Protein AF-A0A067GTJ4-F1 (afdb_monomer_lite)

Radius of gyration: 13.89 Å; chains: 1; bounding box: 38×24×34 Å

Sequence (80 aa):
ADDVKVIPVGEKCDWTDYMVIATGRSTWHVKNIAQAIIYKAKQRQREVGAKQMMLPSVQGQDTGKWVIIDSGLCRILNSL

Secondary structure (DSSP, 8-state):
-EEEEEEE-TTT-SS-SEEEEEE-SSHHHHHHHHHHHHHHHHHHHHHTT-SS--PPEEESTTTSS--EEE----------

Structure (mmCIF, N/CA/C/O backbone):
data_AF-A0A067GTJ4-F1
#
_entry.id   AF-A0A067GTJ4-F1
#
loop_
_atom_site.group_PDB
_atom_site.id
_atom_site.type_symbol
_atom_site.label_atom_id
_atom_site.label_alt_id
_atom_site.label_comp_id
_atom_site.label_asym_id
_atom_site.label_entity_id
_atom_site.label_seq_id
_atom_site.pdbx_PDB_ins_code
_atom_site.Cartn_x
_atom_site.Cartn_y
_atom_site.Cartn_z
_atom_site.occupancy
_atom_site.B_iso_or_equiv
_atom_site.auth_seq_id
_atom_site.auth_comp_id
_atom_site.auth_asym_id
_atom_site.auth_atom_id
_atom_site.pdbx_PDB_model_num
ATOM 1 N N . ALA A 1 1 ? 2.092 8.962 -8.700 1.00 84.75 1 ALA A N 1
ATOM 2 C CA . ALA A 1 1 ? 1.479 7.653 -8.975 1.00 84.75 1 ALA A CA 1
ATOM 3 C C . ALA A 1 1 ? 0.802 7.737 -10.324 1.00 84.75 1 ALA A C 1
ATOM 5 O O . ALA A 1 1 ? 0.191 8.767 -10.591 1.00 84.75 1 ALA A O 1
ATOM 6 N N . ASP A 1 2 ? 0.942 6.693 -11.129 1.00 91.62 2 ASP A N 1
ATOM 7 C CA . ASP A 1 2 ? 0.294 6.549 -12.432 1.00 91.62 2 ASP A CA 1
ATOM 8 C C . ASP A 1 2 ? -0.681 5.340 -12.364 1.00 91.62 2 ASP A C 1
ATOM 10 O O . ASP A 1 2 ? -0.667 4.596 -11.378 1.00 91.62 2 ASP A O 1
ATOM 14 N N . ASP A 1 3 ? -1.585 5.189 -13.339 1.00 93.56 3 ASP A N 1
ATOM 15 C CA . ASP A 1 3 ? -2.551 4.071 -13.468 1.00 93.56 3 ASP A CA 1
ATOM 16 C C . ASP A 1 3 ? -3.309 3.669 -12.187 1.00 93.56 3 ASP A C 1
ATOM 18 O O . ASP A 1 3 ? -3.463 2.485 -11.875 1.00 93.56 3 ASP A O 1
ATOM 22 N N . VAL A 1 4 ? -3.795 4.653 -11.426 1.00 95.44 4 VAL A N 1
ATOM 23 C CA . VAL A 1 4 ? -4.524 4.387 -10.180 1.00 95.44 4 VAL A CA 1
ATOM 24 C C . VAL A 1 4 ? -5.894 3.779 -10.489 1.00 95.44 4 VAL A C 1
ATOM 26 O O . VAL A 1 4 ? -6.741 4.414 -11.116 1.00 95.44 4 VAL A O 1
ATOM 29 N N . LYS A 1 5 ? -6.129 2.558 -10.008 1.00 96.44 5 LYS A N 1
ATOM 30 C CA . LYS A 1 5 ? -7.410 1.850 -10.095 1.00 96.44 5 LYS A CA 1
ATOM 31 C C . LYS A 1 5 ? -7.904 1.493 -8.704 1.00 96.44 5 LYS A C 1
ATOM 33 O O . LYS A 1 5 ? -7.168 0.908 -7.913 1.00 96.44 5 LYS A O 1
ATOM 38 N N . VAL A 1 6 ? -9.164 1.811 -8.433 1.00 95.06 6 VAL A N 1
ATOM 39 C CA . VAL A 1 6 ? -9.867 1.418 -7.209 1.00 95.06 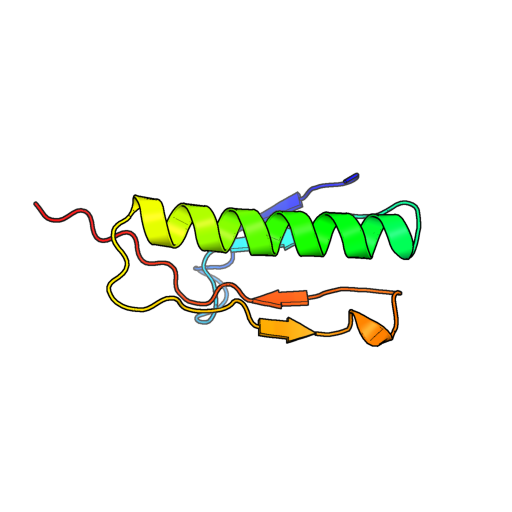6 VAL A CA 1
ATOM 40 C C . VAL A 1 6 ? -10.844 0.310 -7.565 1.00 95.06 6 VAL A C 1
ATOM 42 O O . VAL A 1 6 ? -11.647 0.460 -8.484 1.00 95.06 6 VAL A O 1
ATOM 45 N N . ILE A 1 7 ? -10.758 -0.805 -6.853 1.00 93.69 7 ILE A N 1
ATOM 46 C CA . ILE A 1 7 ? -11.593 -1.981 -7.064 1.00 93.69 7 ILE A CA 1
ATOM 47 C C . ILE A 1 7 ? -12.374 -2.219 -5.767 1.00 93.69 7 ILE A C 1
ATOM 49 O O . ILE A 1 7 ? -11.754 -2.556 -4.756 1.00 93.69 7 ILE A O 1
ATOM 53 N N . PRO A 1 8 ? -13.707 -2.046 -5.760 1.00 91.56 8 PRO A N 1
ATOM 54 C CA . PRO A 1 8 ? -14.525 -2.488 -4.641 1.00 91.56 8 PRO A CA 1
ATOM 55 C C . PRO A 1 8 ? -14.517 -4.021 -4.601 1.00 91.56 8 PRO A C 1
ATOM 57 O O . PRO A 1 8 ? -14.789 -4.684 -5.608 1.00 91.56 8 PRO A O 1
ATOM 60 N N . VAL A 1 9 ? -14.155 -4.584 -3.452 1.00 93.19 9 VAL A N 1
ATOM 61 C CA . VAL A 1 9 ? -14.025 -6.037 -3.254 1.00 93.19 9 VAL A CA 1
ATOM 62 C C . VAL A 1 9 ? -14.773 -6.547 -2.023 1.00 93.19 9 VAL A C 1
ATOM 64 O O . VAL A 1 9 ? -14.772 -7.753 -1.812 1.00 93.19 9 VAL A O 1
ATOM 67 N N . GLY A 1 10 ? -15.478 -5.685 -1.282 1.00 88.06 10 GLY A N 1
ATOM 68 C CA . GLY A 1 10 ? -16.218 -6.081 -0.075 1.00 88.06 10 GLY A CA 1
ATOM 69 C C . GLY A 1 10 ? -17.305 -7.145 -0.291 1.00 88.06 10 GLY A C 1
ATOM 70 O O . GLY A 1 10 ? -17.604 -7.901 0.620 1.00 88.06 10 GLY A O 1
ATOM 71 N N . GLU A 1 11 ? -17.862 -7.273 -1.500 1.00 89.06 11 GLU A N 1
ATOM 72 C CA . GLU A 1 11 ? -18.794 -8.372 -1.838 1.00 89.06 11 GLU A CA 1
ATOM 73 C C . GLU A 1 11 ? -18.084 -9.651 -2.312 1.00 89.06 11 GLU A C 1
ATOM 75 O O . GLU A 1 11 ? -18.706 -10.696 -2.482 1.00 89.06 11 GLU A O 1
ATOM 80 N N . LYS A 1 12 ? -16.780 -9.565 -2.592 1.00 88.38 12 LYS A N 1
ATOM 81 C CA . LYS A 1 12 ? -15.975 -10.651 -3.167 1.00 88.38 12 LYS A CA 1
ATOM 82 C C . LYS A 1 12 ? -15.044 -11.294 -2.144 1.00 88.38 12 LYS A C 1
ATOM 84 O O . LYS A 1 12 ? -14.569 -12.401 -2.390 1.00 88.38 12 LYS A O 1
ATOM 89 N N . CYS A 1 13 ? -14.712 -10.588 -1.066 1.00 84.75 13 CYS A N 1
ATOM 90 C CA . CYS A 1 13 ? -13.697 -10.960 -0.089 1.00 84.75 13 CYS A CA 1
ATOM 91 C C . CYS A 1 13 ? -13.991 -10.313 1.272 1.00 84.75 13 CYS A C 1
ATOM 93 O O . CYS A 1 13 ? -14.303 -9.129 1.328 1.00 84.75 13 CYS A O 1
ATOM 95 N N . ASP A 1 14 ? -13.754 -11.046 2.363 1.00 85.56 14 ASP A N 1
ATOM 96 C CA . ASP A 1 14 ? -14.059 -10.572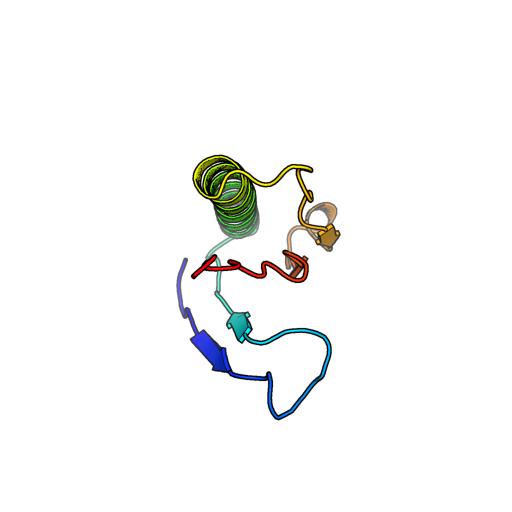 3.726 1.00 85.56 14 ASP A CA 1
ATOM 97 C C . ASP A 1 14 ? -12.926 -9.757 4.383 1.00 85.56 14 ASP A C 1
ATOM 99 O O . ASP A 1 14 ? -13.069 -9.270 5.504 1.00 85.56 14 ASP A O 1
ATOM 103 N N . TRP A 1 15 ? -11.766 -9.633 3.729 1.00 83.69 15 TRP A N 1
ATOM 104 C CA . TRP A 1 15 ? -10.560 -9.048 4.333 1.00 83.69 15 TRP A CA 1
ATOM 105 C C . TRP A 1 15 ? -10.345 -7.558 4.020 1.00 83.69 15 TRP A C 1
ATOM 107 O O . TRP A 1 15 ? -9.578 -6.905 4.723 1.00 83.69 15 TRP A O 1
ATOM 117 N N . THR A 1 16 ? -11.004 -6.995 3.002 1.00 87.19 16 THR A N 1
ATOM 118 C CA . THR A 1 16 ? -10.980 -5.548 2.723 1.00 87.19 16 THR A CA 1
ATOM 119 C C . THR A 1 16 ? -12.215 -5.113 1.938 1.00 87.19 16 THR A C 1
ATOM 121 O O . THR A 1 16 ? -12.741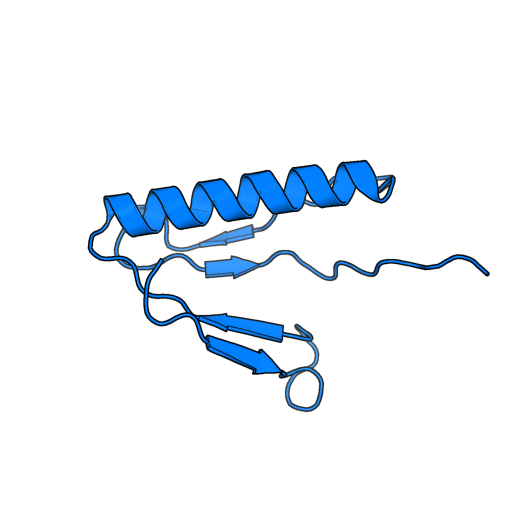 -5.874 1.130 1.00 87.19 16 THR A O 1
ATOM 124 N N . ASP A 1 17 ? -12.631 -3.859 2.104 1.00 88.50 17 ASP A N 1
ATOM 125 C CA . ASP A 1 17 ? -13.715 -3.261 1.316 1.00 88.50 17 ASP A CA 1
ATOM 126 C C . ASP A 1 17 ? -13.233 -2.807 -0.072 1.00 88.50 17 ASP A C 1
ATOM 128 O O . ASP A 1 17 ? -13.943 -2.927 -1.077 1.00 88.50 17 ASP A O 1
ATOM 132 N N . TYR A 1 18 ? -11.999 -2.297 -0.134 1.00 91.00 18 TYR A N 1
ATOM 133 C CA . TYR A 1 18 ? -11.404 -1.702 -1.328 1.00 91.00 18 TYR A CA 1
ATOM 134 C C . TYR A 1 18 ? -9.977 -2.197 -1.541 1.00 91.00 18 TYR A C 1
ATOM 136 O O . TYR A 1 18 ? -9.170 -2.262 -0.614 1.00 91.00 18 TYR A O 1
ATOM 144 N N . MET A 1 19 ? -9.641 -2.455 -2.802 1.00 92.31 19 MET A N 1
ATOM 145 C CA . MET A 1 19 ? -8.273 -2.672 -3.252 1.00 92.31 19 MET A CA 1
ATOM 146 C C . MET A 1 19 ? -7.869 -1.542 -4.198 1.00 92.31 19 MET A C 1
ATOM 148 O O . MET A 1 19 ? -8.558 -1.268 -5.180 1.00 92.31 19 MET A O 1
ATOM 152 N N . VAL A 1 20 ? -6.748 -0.883 -3.909 1.00 93.31 20 VAL A N 1
ATOM 153 C CA . VAL A 1 20 ? -6.203 0.188 -4.752 1.00 93.31 20 VAL A CA 1
ATOM 154 C C . VAL A 1 20 ? -4.900 -0.289 -5.377 1.00 93.31 20 VAL A C 1
ATOM 156 O O . VAL A 1 20 ? -3.974 -0.677 -4.669 1.00 93.31 20 VAL A O 1
ATOM 159 N N . ILE A 1 21 ? -4.827 -0.245 -6.704 1.00 94.38 21 ILE A N 1
ATOM 160 C CA . ILE A 1 21 ? -3.634 -0.588 -7.480 1.00 94.38 21 ILE A CA 1
ATOM 161 C C . ILE A 1 21 ? -3.120 0.690 -8.131 1.00 94.38 21 ILE A C 1
ATOM 163 O O . ILE A 1 21 ? -3.902 1.452 -8.691 1.00 94.38 21 ILE A O 1
ATOM 167 N N . ALA A 1 22 ? -1.814 0.928 -8.065 1.00 95.00 22 ALA A N 1
ATOM 168 C CA . ALA A 1 22 ? -1.169 2.061 -8.716 1.00 95.00 22 ALA A CA 1
ATOM 169 C C . ALA A 1 22 ? 0.221 1.666 -9.218 1.00 95.00 22 ALA A C 1
ATOM 171 O O . ALA A 1 22 ? 0.886 0.816 -8.620 1.00 95.00 22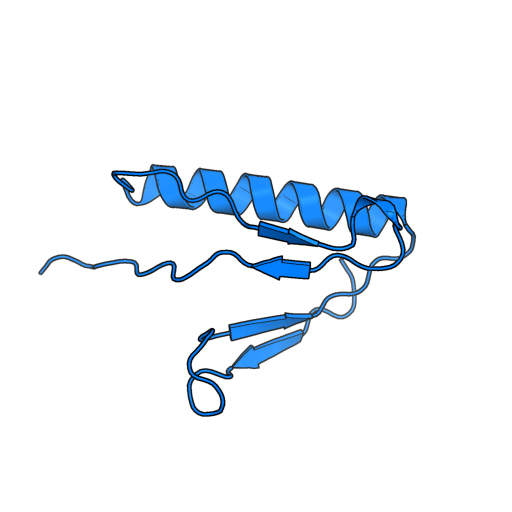 ALA A O 1
ATOM 172 N N . THR A 1 23 ? 0.680 2.312 -10.286 1.00 94.88 23 THR A N 1
ATOM 173 C CA . THR A 1 23 ? 2.016 2.112 -10.847 1.00 94.88 23 THR A CA 1
ATOM 174 C C . THR A 1 23 ? 2.960 3.242 -10.430 1.00 94.88 23 THR A C 1
ATOM 176 O O . THR A 1 23 ? 2.577 4.396 -10.194 1.00 94.88 23 THR A O 1
ATOM 179 N N . GLY A 1 24 ? 4.238 2.890 -10.283 1.00 93.69 24 GLY A N 1
ATOM 180 C CA . GLY A 1 24 ? 5.327 3.831 -10.058 1.00 93.69 24 GLY A CA 1
ATOM 181 C C . GLY A 1 24 ? 6.371 3.688 -11.158 1.00 93.69 24 GLY A C 1
ATOM 182 O O . GLY A 1 24 ? 6.714 2.586 -11.565 1.00 93.69 24 GLY A O 1
ATOM 183 N N . ARG A 1 25 ? 6.903 4.818 -11.620 1.00 92.75 25 ARG A N 1
ATOM 184 C CA . ARG A 1 25 ? 7.871 4.884 -12.735 1.00 92.75 25 ARG A CA 1
ATOM 185 C C . ARG A 1 25 ? 9.274 4.357 -12.411 1.00 92.75 25 ARG A C 1
ATOM 187 O O . ARG A 1 25 ? 10.110 4.249 -13.298 1.00 92.75 25 ARG A O 1
ATOM 194 N N . SER A 1 26 ? 9.566 4.097 -11.141 1.00 92.81 26 SER A N 1
ATOM 195 C CA . SER A 1 26 ? 10.845 3.560 -10.673 1.00 92.81 26 SER A CA 1
ATOM 196 C C . SER A 1 26 ? 10.691 2.980 -9.271 1.00 92.81 26 SER A C 1
ATOM 198 O O . SER A 1 26 ? 9.752 3.325 -8.551 1.00 92.81 26 SER A O 1
ATOM 200 N N . THR A 1 27 ? 11.656 2.168 -8.836 1.00 91.94 27 THR A N 1
ATOM 201 C CA . THR A 1 27 ? 11.728 1.654 -7.459 1.00 91.94 27 THR A CA 1
ATOM 202 C C . THR A 1 27 ? 11.631 2.762 -6.411 1.00 91.94 27 THR A C 1
ATOM 204 O O . THR A 1 27 ? 10.916 2.624 -5.420 1.00 91.94 27 THR A O 1
ATOM 207 N N . TRP A 1 28 ? 12.313 3.888 -6.630 1.00 92.00 28 TRP A N 1
ATOM 208 C CA . TRP A 1 28 ? 12.257 5.023 -5.710 1.00 92.00 28 TRP A CA 1
ATOM 209 C C . TRP A 1 28 ? 10.881 5.701 -5.710 1.00 92.00 28 TRP A C 1
ATOM 211 O O . TRP A 1 28 ? 10.349 6.012 -4.647 1.00 92.00 28 TRP A O 1
ATOM 221 N N . HIS A 1 29 ? 10.253 5.853 -6.882 1.00 93.06 29 HIS A N 1
ATOM 222 C 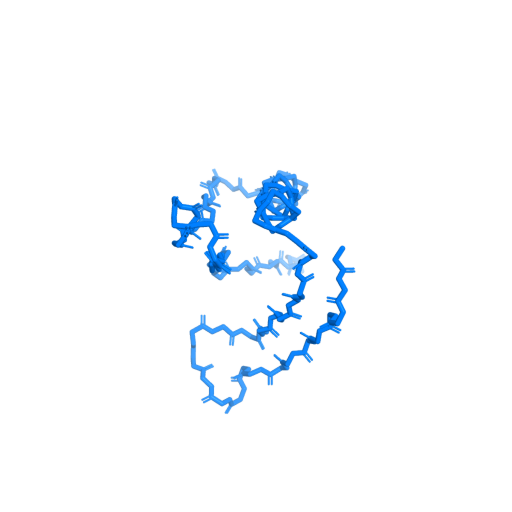CA . HIS A 1 29 ? 8.901 6.407 -6.983 1.00 93.06 29 HIS A CA 1
ATOM 223 C C . HIS A 1 29 ? 7.879 5.524 -6.247 1.00 93.06 29 HIS A C 1
ATOM 225 O O . HIS A 1 29 ? 7.065 6.051 -5.491 1.00 93.06 29 HIS A O 1
ATOM 231 N N . VAL A 1 30 ? 7.963 4.194 -6.386 1.00 92.88 30 VAL A N 1
ATOM 232 C CA . VAL A 1 30 ? 7.116 3.241 -5.643 1.00 92.88 30 VAL A CA 1
ATOM 233 C C . VAL A 1 30 ? 7.312 3.392 -4.129 1.00 92.88 30 VAL A C 1
ATOM 235 O O . VAL A 1 30 ? 6.332 3.506 -3.393 1.00 92.88 30 VAL A O 1
ATOM 238 N N . LYS A 1 31 ? 8.564 3.467 -3.652 1.00 91.75 31 LYS A N 1
ATOM 239 C CA .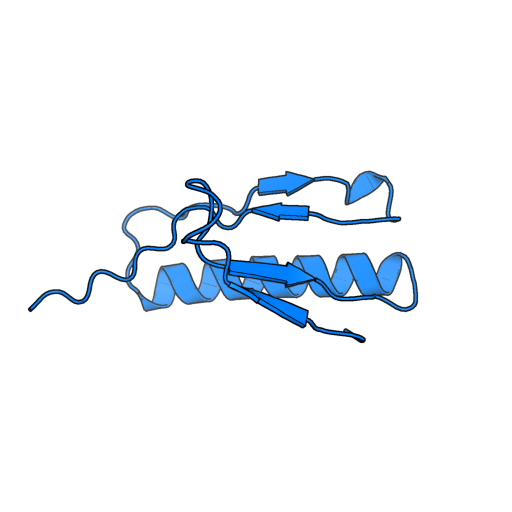 LYS A 1 31 ? 8.869 3.666 -2.222 1.00 91.75 31 LYS A CA 1
ATOM 240 C C . LYS A 1 31 ? 8.295 4.980 -1.678 1.00 91.75 31 LYS A C 1
ATOM 242 O O . LYS A 1 31 ? 7.709 4.974 -0.597 1.00 91.75 31 LYS A O 1
ATOM 247 N N . ASN A 1 32 ? 8.408 6.078 -2.426 1.00 93.19 32 ASN A N 1
ATOM 248 C CA . ASN A 1 32 ? 7.870 7.378 -2.014 1.00 93.19 32 ASN A CA 1
ATOM 249 C C . ASN A 1 32 ? 6.337 7.388 -1.964 1.00 93.19 32 ASN A C 1
ATOM 251 O O . ASN A 1 32 ? 5.763 7.937 -1.025 1.00 93.19 32 ASN A O 1
ATOM 255 N N . ILE A 1 33 ? 5.667 6.757 -2.939 1.00 93.94 33 ILE A N 1
ATOM 256 C CA . ILE A 1 33 ? 4.204 6.596 -2.919 1.00 93.94 33 ILE A CA 1
ATOM 257 C C . ILE A 1 33 ? 3.788 5.832 -1.658 1.00 93.94 33 ILE A C 1
ATOM 259 O O . ILE A 1 33 ? 2.910 6.285 -0.924 1.00 93.94 33 ILE A O 1
ATOM 263 N N . ALA A 1 34 ? 4.457 4.714 -1.365 1.00 92.88 34 ALA A N 1
ATOM 264 C CA . ALA A 1 34 ? 4.162 3.906 -0.190 1.00 92.88 34 ALA A CA 1
ATOM 265 C C . ALA A 1 34 ? 4.322 4.692 1.124 1.00 92.88 34 ALA A C 1
ATOM 267 O O . ALA A 1 34 ? 3.425 4.690 1.968 1.00 92.88 34 ALA A O 1
ATOM 268 N N . GLN A 1 35 ? 5.428 5.424 1.281 1.00 92.50 35 GLN A N 1
ATOM 269 C CA . GLN A 1 35 ? 5.667 6.267 2.456 1.00 92.50 35 GLN A CA 1
ATOM 270 C C . GLN A 1 35 ? 4.603 7.360 2.621 1.00 92.50 35 GLN A C 1
ATOM 272 O O . GLN A 1 35 ? 4.131 7.590 3.736 1.00 92.50 35 GLN A O 1
ATOM 277 N N . ALA A 1 36 ? 4.186 7.999 1.524 1.00 94.06 36 ALA A N 1
ATOM 278 C CA . ALA A 1 36 ? 3.134 9.011 1.549 1.00 94.06 36 ALA A CA 1
ATOM 279 C C . ALA A 1 36 ? 1.782 8.429 1.999 1.00 94.06 36 ALA A C 1
ATOM 281 O O . ALA A 1 36 ? 1.089 9.050 2.808 1.00 94.06 36 ALA A O 1
ATOM 282 N N . ILE A 1 37 ? 1.433 7.222 1.538 1.00 92.12 37 ILE A N 1
ATOM 283 C CA . ILE A 1 37 ? 0.212 6.514 1.955 1.00 92.12 37 ILE A CA 1
ATOM 284 C C . ILE A 1 37 ? 0.262 6.187 3.451 1.00 92.12 37 ILE A C 1
ATOM 286 O O . ILE A 1 37 ? -0.680 6.502 4.174 1.00 92.12 37 ILE A O 1
ATOM 290 N N . ILE A 1 38 ? 1.372 5.630 3.946 1.00 91.12 38 ILE A N 1
ATOM 291 C CA . ILE A 1 38 ? 1.550 5.312 5.374 1.00 91.12 38 ILE A CA 1
ATOM 292 C C . ILE A 1 38 ? 1.420 6.576 6.232 1.00 91.12 38 ILE A C 1
ATOM 294 O O . ILE A 1 38 ? 0.766 6.562 7.277 1.00 91.12 38 ILE A O 1
ATOM 298 N N . TYR A 1 39 ? 2.026 7.682 5.796 1.00 92.12 39 TYR A N 1
ATOM 299 C CA . TYR A 1 39 ? 1.920 8.967 6.480 1.00 92.12 39 TYR A CA 1
ATOM 300 C C . TYR A 1 39 ? 0.469 9.462 6.532 1.00 92.12 39 TYR A C 1
ATOM 302 O O . TYR A 1 39 ? -0.026 9.803 7.608 1.00 92.12 39 TYR A O 1
ATOM 310 N N . LYS A 1 40 ? -0.239 9.438 5.397 1.00 90.50 40 LYS A N 1
ATOM 311 C CA . LYS A 1 40 ? -1.645 9.856 5.309 1.00 90.50 40 LYS A CA 1
ATOM 312 C C . LYS A 1 40 ? -2.580 8.969 6.129 1.00 90.50 40 LYS A C 1
ATOM 314 O O . LYS A 1 40 ? -3.453 9.496 6.812 1.00 90.50 40 LYS A O 1
ATOM 319 N N . ALA A 1 41 ? -2.359 7.656 6.146 1.00 88.12 41 ALA A N 1
ATOM 320 C CA . ALA A 1 41 ? -3.119 6.725 6.978 1.00 88.12 41 ALA A CA 1
ATOM 321 C C . ALA A 1 41 ? -2.977 7.062 8.472 1.00 88.12 41 ALA A C 1
ATOM 323 O O . ALA A 1 41 ? -3.972 7.146 9.191 1.00 88.12 41 ALA A O 1
ATOM 324 N N . LYS A 1 42 ? -1.750 7.350 8.932 1.00 86.38 42 LYS A N 1
ATOM 325 C CA . LYS A 1 42 ? -1.497 7.786 10.315 1.00 86.38 42 LYS A CA 1
ATOM 326 C C . LYS A 1 42 ? -2.163 9.123 10.639 1.00 86.38 42 LYS A C 1
ATOM 328 O O . LYS A 1 42 ? -2.698 9.272 11.733 1.00 86.38 42 LYS A O 1
ATOM 333 N N . GLN A 1 43 ? -2.121 10.092 9.721 1.00 89.12 43 GLN A N 1
ATOM 334 C CA . GLN A 1 43 ? -2.818 11.371 9.901 1.00 89.12 43 GLN A CA 1
ATOM 335 C C . GLN A 1 43 ? -4.321 11.150 10.072 1.00 89.12 43 GLN A C 1
ATOM 337 O O . GLN A 1 43 ? -4.899 11.638 11.039 1.00 89.12 43 GLN A O 1
ATOM 342 N N . ARG A 1 44 ? -4.927 10.333 9.204 1.00 86.38 44 ARG A N 1
ATOM 343 C CA . ARG A 1 44 ? -6.365 10.074 9.252 1.00 86.38 44 ARG A CA 1
ATOM 344 C C . ARG A 1 44 ? -6.801 9.410 10.555 1.00 86.38 44 ARG A C 1
ATOM 346 O O . ARG A 1 44 ? -7.813 9.809 11.115 1.00 86.38 44 ARG A O 1
ATOM 353 N N . GLN A 1 45 ? -6.030 8.449 11.066 1.00 85.56 45 GLN A N 1
ATOM 354 C CA . GLN A 1 45 ? -6.312 7.812 12.360 1.00 85.56 45 GLN A CA 1
ATOM 355 C C . GLN A 1 45 ? -6.328 8.817 13.518 1.00 85.56 45 GLN A C 1
ATOM 357 O O . GLN A 1 45 ? -7.174 8.722 14.404 1.00 85.56 45 GLN A O 1
ATOM 362 N N . ARG A 1 46 ? -5.430 9.809 13.494 1.00 84.94 46 ARG A N 1
ATOM 363 C CA . ARG A 1 46 ? -5.405 10.885 14.495 1.00 84.94 46 ARG A CA 1
ATOM 364 C C . ARG A 1 46 ? -6.619 11.802 14.372 1.00 84.94 46 ARG A C 1
ATOM 366 O O . ARG A 1 46 ? -7.212 12.137 15.388 1.00 84.94 46 ARG A O 1
ATOM 373 N N . GLU A 1 47 ? -6.999 12.172 13.149 1.00 85.81 47 GLU A N 1
ATOM 374 C CA . GLU A 1 47 ? -8.170 13.024 12.884 1.00 85.81 47 GLU A CA 1
ATOM 375 C C . GLU A 1 47 ? -9.476 12.397 13.381 1.00 85.81 47 GLU A C 1
ATOM 377 O O . GLU A 1 47 ? -10.313 13.095 13.942 1.00 85.81 47 GLU A O 1
ATOM 382 N N . VAL A 1 48 ? -9.648 11.082 13.207 1.00 82.81 48 VAL A N 1
ATOM 383 C CA . VAL A 1 48 ? -10.851 10.362 13.667 1.00 82.81 48 VAL A CA 1
ATOM 384 C C . VAL A 1 48 ? -10.791 9.967 15.148 1.00 82.81 48 VAL A C 1
ATOM 386 O O . VAL A 1 48 ? -11.672 9.261 15.630 1.00 82.81 48 VAL A O 1
ATOM 389 N N . GLY A 1 49 ? -9.751 10.390 15.876 1.00 81.12 49 GLY A N 1
ATOM 390 C CA . GLY A 1 49 ? -9.612 10.122 17.307 1.00 81.12 49 GLY A CA 1
ATOM 391 C C . GLY A 1 49 ? -9.402 8.643 17.642 1.00 81.12 49 GLY A C 1
ATOM 392 O O . GLY A 1 49 ? -9.881 8.176 18.676 1.00 81.12 49 GLY A O 1
ATOM 393 N N . ALA A 1 50 ? -8.713 7.885 16.780 1.00 76.69 50 ALA A N 1
ATOM 394 C CA . ALA A 1 50 ? -8.446 6.473 17.031 1.00 76.69 50 ALA A CA 1
ATOM 395 C C . ALA A 1 50 ? -7.713 6.294 18.373 1.00 76.69 50 ALA A C 1
ATOM 397 O O . ALA A 1 50 ? -6.601 6.789 18.560 1.00 76.69 50 ALA A O 1
ATOM 398 N N . LYS A 1 51 ? -8.332 5.553 19.304 1.00 72.31 51 LYS A N 1
ATOM 399 C CA . LYS A 1 51 ? -7.768 5.272 20.640 1.00 72.31 51 LYS A CA 1
ATOM 400 C C . LYS A 1 51 ? -6.422 4.548 20.570 1.00 72.31 51 LYS A C 1
ATOM 402 O O . LYS A 1 51 ? -5.598 4.691 21.468 1.00 72.31 51 LYS A O 1
ATOM 407 N N . GLN A 1 52 ? -6.210 3.777 19.507 1.00 77.69 52 GLN A N 1
ATOM 408 C CA . GLN A 1 52 ? -4.978 3.056 19.236 1.00 77.69 52 GLN A CA 1
ATOM 409 C C . GLN A 1 52 ? -4.564 3.287 17.784 1.00 77.69 52 GLN A C 1
ATOM 411 O O . GLN A 1 52 ? -5.358 3.103 16.862 1.00 77.69 52 GLN A O 1
ATOM 416 N N . MET A 1 53 ? -3.304 3.676 17.588 1.00 76.31 53 MET A N 1
ATOM 417 C CA . MET A 1 53 ? -2.710 3.790 16.259 1.00 76.31 53 MET A CA 1
ATOM 418 C C . MET A 1 53 ? -2.473 2.387 15.694 1.00 76.31 53 MET A C 1
ATOM 420 O O . MET A 1 53 ? -1.633 1.649 16.211 1.00 76.31 53 MET A O 1
ATOM 424 N N . MET A 1 54 ? -3.170 2.035 14.617 1.00 77.75 54 MET A N 1
ATOM 425 C CA . MET A 1 54 ? -2.876 0.832 13.842 1.00 77.75 54 MET A CA 1
ATOM 426 C C . MET A 1 54 ? -1.889 1.189 12.739 1.00 77.75 54 MET A C 1
ATOM 428 O O . MET A 1 54 ? -2.217 1.878 11.774 1.00 77.75 54 MET A O 1
ATOM 432 N N . LEU A 1 55 ? -0.642 0.755 12.890 1.00 80.62 55 LEU A N 1
ATOM 433 C CA . LEU A 1 55 ? 0.344 0.926 11.831 1.00 80.62 55 LEU A CA 1
ATOM 434 C C . LEU A 1 55 ? -0.029 0.011 10.658 1.00 80.62 55 LEU A C 1
ATOM 436 O O . LEU A 1 55 ? -0.197 -1.186 10.889 1.00 80.62 55 LEU A O 1
ATOM 440 N N . PRO A 1 56 ? -0.139 0.540 9.424 1.00 88.25 56 PRO A N 1
ATOM 441 C CA . PRO A 1 56 ? -0.329 -0.307 8.259 1.00 88.25 56 PRO A CA 1
ATOM 442 C C . PRO A 1 56 ? 0.794 -1.337 8.170 1.00 88.25 56 PRO A C 1
ATOM 444 O O . PRO A 1 56 ? 1.963 -0.991 8.384 1.00 88.25 56 PRO A O 1
ATOM 447 N N . SER A 1 57 ? 0.451 -2.579 7.840 1.00 90.75 57 SER A N 1
ATOM 448 C CA . SER A 1 57 ? 1.470 -3.570 7.512 1.00 90.75 57 SER A CA 1
ATOM 449 C C . SER A 1 57 ? 2.005 -3.283 6.108 1.00 90.75 57 SER A C 1
ATOM 451 O O . SER A 1 57 ? 1.263 -2.848 5.224 1.00 90.75 57 SER A O 1
ATOM 453 N N . VAL A 1 58 ? 3.312 -3.461 5.913 1.00 92.62 58 VAL A N 1
ATOM 454 C CA . VAL A 1 58 ? 3.989 -3.137 4.653 1.00 92.62 58 VAL A CA 1
ATOM 455 C C . VAL A 1 58 ? 4.829 -4.328 4.228 1.00 92.62 58 VAL A C 1
ATOM 457 O O . VAL A 1 58 ? 5.644 -4.815 5.005 1.00 92.62 58 VAL A O 1
ATOM 460 N N . GLN A 1 59 ? 4.632 -4.788 2.995 1.00 93.06 59 GLN A N 1
ATOM 461 C CA . GLN A 1 59 ? 5.338 -5.931 2.416 1.00 93.06 59 GLN A CA 1
ATOM 462 C C . GLN A 1 59 ? 6.024 -5.533 1.107 1.00 93.06 59 GLN A C 1
ATOM 464 O O . GLN A 1 59 ? 5.533 -4.672 0.376 1.00 93.06 59 GLN A O 1
ATOM 469 N N . GLY A 1 60 ? 7.162 -6.161 0.800 1.00 90.38 60 GLY A N 1
ATOM 470 C CA . GLY A 1 60 ? 7.865 -6.014 -0.484 1.00 90.38 60 GLY A CA 1
ATOM 471 C C . GLY A 1 60 ? 8.725 -4.753 -0.642 1.00 90.38 60 GLY A C 1
ATOM 472 O O . GLY A 1 60 ? 9.535 -4.688 -1.573 1.00 90.38 60 GLY A O 1
ATOM 473 N N . GLN A 1 61 ? 8.635 -3.791 0.286 1.00 86.38 61 GLN A N 1
ATOM 474 C CA . GLN A 1 61 ? 9.348 -2.507 0.220 1.00 86.38 61 GLN A CA 1
ATOM 475 C C . GLN A 1 61 ? 10.866 -2.651 0.067 1.00 86.38 61 GLN A C 1
ATOM 477 O O . GLN A 1 61 ? 11.487 -1.887 -0.679 1.00 86.38 61 GLN A O 1
ATOM 482 N N . ASP A 1 62 ? 11.453 -3.659 0.698 1.00 84.94 62 ASP A N 1
ATOM 483 C CA . ASP A 1 62 ? 12.897 -3.908 0.708 1.00 84.94 62 ASP A CA 1
ATOM 484 C C . ASP A 1 62 ? 13.391 -4.322 -0.685 1.00 84.94 62 ASP A C 1
ATOM 486 O O . ASP A 1 62 ? 14.429 -3.855 -1.154 1.00 84.94 62 ASP A O 1
ATOM 490 N N . THR A 1 63 ? 12.579 -5.118 -1.392 1.00 79.50 63 THR A N 1
ATOM 491 C CA . THR A 1 63 ? 12.859 -5.612 -2.750 1.00 79.50 63 THR A CA 1
ATOM 492 C C . THR A 1 63 ? 12.681 -4.537 -3.824 1.00 79.50 63 THR A C 1
ATOM 494 O O . THR A 1 63 ? 13.225 -4.655 -4.921 1.00 79.50 63 THR A O 1
ATOM 497 N N . GLY A 1 64 ? 11.911 -3.482 -3.527 1.00 73.12 64 GLY A N 1
ATOM 498 C CA . GLY A 1 64 ? 11.773 -2.290 -4.364 1.00 73.12 64 GLY A CA 1
ATOM 499 C C . GLY A 1 64 ? 11.064 -2.481 -5.713 1.00 73.12 64 GLY A C 1
ATOM 500 O O . GLY A 1 64 ? 11.000 -1.534 -6.499 1.00 73.12 64 GLY A O 1
ATOM 501 N N . LYS A 1 65 ? 10.533 -3.673 -5.999 1.00 83.88 65 LYS A N 1
ATOM 502 C CA . LYS A 1 65 ? 9.758 -3.952 -7.221 1.00 83.88 65 LYS A CA 1
ATOM 503 C C . LYS A 1 65 ? 8.261 -3.728 -7.027 1.00 83.88 65 LYS A C 1
ATOM 505 O O . LYS A 1 65 ? 7.580 -3.323 -7.960 1.00 83.88 65 LYS A O 1
ATOM 510 N N . TRP A 1 66 ? 7.764 -3.975 -5.822 1.00 91.06 66 TRP A N 1
ATOM 511 C CA . TRP A 1 66 ? 6.360 -3.841 -5.457 1.00 91.06 66 TRP A CA 1
ATOM 512 C C . TRP A 1 66 ? 6.252 -3.495 -3.975 1.00 91.06 66 TRP A C 1
ATOM 514 O O . TRP A 1 66 ? 7.166 -3.772 -3.199 1.00 91.06 66 TRP A O 1
ATOM 524 N N . VAL A 1 67 ? 5.141 -2.872 -3.593 1.00 93.56 67 VAL A N 1
ATOM 525 C CA . VAL A 1 67 ? 4.799 -2.643 -2.190 1.00 93.56 67 VAL A CA 1
ATOM 526 C C . VAL A 1 67 ? 3.328 -2.965 -2.008 1.00 93.56 67 VAL A C 1
ATOM 528 O O . VAL A 1 67 ? 2.495 -2.445 -2.746 1.00 93.56 67 VAL A O 1
ATOM 531 N N . ILE A 1 68 ? 3.021 -3.804 -1.026 1.00 94.06 68 ILE A N 1
ATOM 532 C CA . ILE A 1 68 ? 1.654 -4.000 -0.542 1.00 94.06 68 ILE A CA 1
ATOM 533 C C . ILE A 1 68 ? 1.544 -3.281 0.796 1.00 94.06 68 ILE A C 1
ATOM 535 O O . ILE A 1 68 ? 2.413 -3.434 1.656 1.00 94.06 68 ILE A O 1
ATOM 539 N N . ILE A 1 69 ? 0.487 -2.485 0.945 1.00 93.31 69 ILE A N 1
ATOM 540 C CA . ILE A 1 69 ? 0.135 -1.811 2.192 1.00 93.31 69 ILE A CA 1
ATOM 541 C C . ILE A 1 69 ? -1.244 -2.305 2.588 1.00 93.31 69 ILE A C 1
ATOM 543 O O . ILE A 1 69 ? -2.209 -2.069 1.865 1.00 93.31 69 ILE A O 1
ATOM 547 N N . ASP A 1 70 ? -1.325 -2.948 3.744 1.00 91.00 70 ASP A N 1
ATOM 548 C CA . ASP A 1 70 ? -2.594 -3.285 4.375 1.00 91.00 70 ASP A CA 1
ATOM 549 C C . ASP A 1 70 ? -2.848 -2.287 5.507 1.00 91.00 70 ASP A C 1
ATOM 551 O O . ASP A 1 70 ? -2.099 -2.225 6.486 1.00 91.00 70 ASP A O 1
ATOM 555 N N . SER A 1 71 ? -3.881 -1.459 5.346 1.00 81.50 71 SER A N 1
ATOM 556 C CA . SER A 1 71 ? -4.281 -0.460 6.340 1.00 81.50 71 SER A CA 1
ATOM 557 C C . SER A 1 71 ? -5.077 -1.042 7.510 1.00 81.50 71 SER A C 1
ATOM 559 O O . SER A 1 71 ? -5.379 -0.300 8.447 1.00 81.50 71 SER A O 1
ATOM 561 N N . GLY A 1 72 ? -5.434 -2.327 7.453 1.00 77.31 72 GLY A N 1
ATOM 562 C CA . GLY A 1 72 ? -6.397 -2.954 8.343 1.00 77.31 72 GLY A CA 1
ATOM 563 C C . GLY A 1 72 ? -7.809 -2.385 8.176 1.00 77.31 72 GLY A C 1
ATOM 564 O O . GLY A 1 72 ? -8.069 -1.496 7.356 1.00 77.31 72 GLY A O 1
ATOM 565 N N . LEU A 1 73 ? -8.731 -2.885 9.002 1.00 65.56 73 LEU A N 1
ATOM 566 C CA . LEU A 1 73 ? -10.114 -2.419 9.038 1.00 65.56 73 LEU A CA 1
ATOM 567 C C . LEU A 1 73 ? -10.182 -1.005 9.644 1.00 65.56 73 LEU A C 1
ATOM 569 O O . LEU A 1 73 ? -10.201 -0.826 10.863 1.00 65.56 73 LEU A O 1
ATOM 573 N N . CYS A 1 74 ? -10.238 0.019 8.794 1.00 56.69 74 CYS A N 1
ATOM 574 C CA . CYS A 1 74 ? -10.449 1.401 9.221 1.00 56.69 74 CYS A CA 1
ATOM 575 C C . CYS A 1 74 ? -11.953 1.708 9.282 1.00 56.69 74 CYS A C 1
ATOM 577 O O . CYS A 1 74 ? -12.518 2.338 8.388 1.00 56.69 74 CYS A O 1
ATOM 579 N N . ARG A 1 75 ? -12.629 1.240 10.338 1.00 51.97 75 ARG A N 1
ATOM 580 C CA . ARG A 1 75 ? -14.043 1.562 10.572 1.00 51.97 75 ARG A CA 1
ATOM 581 C C . ARG A 1 75 ? -14.144 2.978 11.145 1.00 51.97 75 ARG A C 1
ATOM 583 O O . ARG A 1 75 ? -13.857 3.194 12.320 1.00 51.97 75 ARG A O 1
ATOM 590 N N . ILE A 1 76 ? -14.559 3.947 10.330 1.00 49.94 76 ILE A N 1
ATOM 591 C CA . ILE A 1 76 ? -15.012 5.244 10.846 1.00 49.94 76 ILE A CA 1
ATOM 592 C C . ILE A 1 76 ? -16.394 5.005 11.459 1.00 49.94 76 ILE A C 1
ATOM 594 O O . ILE A 1 76 ? -17.396 4.950 10.752 1.00 49.94 76 ILE A O 1
ATOM 598 N N . LEU A 1 77 ? -16.443 4.784 12.773 1.00 44.53 77 LEU A N 1
ATOM 599 C CA . LEU A 1 77 ? -17.705 4.772 13.505 1.00 44.53 77 LEU A CA 1
ATOM 600 C C . LEU A 1 77 ? -18.191 6.219 13.602 1.00 44.53 77 LEU A C 1
ATOM 602 O O . LEU A 1 77 ? -17.698 6.987 14.423 1.00 44.53 77 LEU A O 1
ATOM 606 N N . ASN A 1 78 ? -19.152 6.591 12.759 1.00 42.09 78 ASN A N 1
ATOM 607 C CA . ASN A 1 78 ? -20.007 7.730 13.064 1.00 42.09 78 ASN A CA 1
ATOM 608 C C . ASN A 1 78 ? -20.885 7.309 14.246 1.00 42.09 78 ASN A C 1
ATOM 610 O O . ASN A 1 78 ? -21.801 6.504 14.088 1.00 42.09 78 ASN A O 1
ATOM 614 N N . SER A 1 79 ? -20.558 7.793 15.440 1.00 40.38 79 SER A N 1
ATOM 615 C CA . SER A 1 79 ? -21.481 7.773 16.571 1.00 40.38 79 SER A CA 1
ATOM 616 C C . SER A 1 79 ? -22.672 8.671 16.230 1.00 40.38 79 SER A C 1
ATOM 618 O O . SER A 1 79 ? -22.483 9.877 16.055 1.00 40.38 79 SER A O 1
ATOM 620 N N . LEU A 1 80 ? -23.854 8.063 16.080 1.00 40.94 80 LEU A N 1
ATOM 621 C CA . LEU A 1 80 ? -25.141 8.742 16.258 1.00 40.94 80 LEU A CA 1
ATOM 622 C C . LEU A 1 80 ? -25.323 9.114 17.733 1.00 40.94 80 LEU A C 1
ATOM 624 O O . LEU A 1 80 ? -24.852 8.326 18.587 1.00 40.94 80 LEU A O 1
#

Foldseek 3Di:
DAPWDKDQCVVPDVFDRIDIDHDAPFLVRQLVVVVVVQVVLQVVCVVLVPPDDDRWDWPDNVVSPHIDTHSGDPDSDPDD

InterPro domains:
  IPR004394 Protein Iojap/ribosomal silencing factor RsfS [PTHR21043] (1-72)
  IPR043519 Nucleotidyltransferase superfamily [G3DSA:3.30.460.10] (1-77)
  IPR043519 Nucleotidyltransferase superfamily [SSF81301] (1-72)

pLDDT: mean 84.66, std 13.35, range [40.38, 96.44]

Organism: Citrus sinensis (NCBI:txid2711)